Protein AF-A0A3B9IUC8-F1 (afdb_monomer_lite)

Foldseek 3Di:
DFFADDPDPVVRLVVSVVVLVPDDDPPDDDDNCVCVVVVD

Organism: NCBI:txid171437

Secondary structure (DSSP, 8-state):
------SSHHHHHHHHHHHHHT---TT----S-TTHHHH-

Sequence (40 aa):
AVTALGDGPSEAQSRAYAAVDAIDWPGGFCRRDIGWRAIG

Structure (mmCIF, N/CA/C/O backbone):
data_AF-A0A3B9IUC8-F1
#
_entry.id   AF-A0A3B9IUC8-F1
#
loop_
_atom_site.group_PDB
_atom_site.id
_atom_site.type_symbol
_atom_site.label_atom_id
_atom_site.label_alt_id
_atom_site.label_comp_id
_atom_site.label_asym_id
_atom_site.label_entity_id
_atom_site.label_seq_id
_atom_site.pdbx_PDB_ins_code
_atom_site.Cartn_x
_atom_site.Cartn_y
_atom_site.Cartn_z
_atom_site.occupancy
_atom_site.B_iso_or_equiv
_atom_site.auth_seq_id
_atom_site.auth_comp_id
_atom_site.auth_asym_id
_atom_site.auth_atom_id
_atom_site.pdbx_PDB_model_num
ATOM 1 N N . ALA A 1 1 ? 2.641 -7.490 9.959 1.00 85.94 1 ALA A N 1
ATOM 2 C CA . ALA A 1 1 ? 3.377 -6.806 8.874 1.00 85.94 1 ALA A CA 1
ATOM 3 C C . ALA A 1 1 ? 2.814 -7.284 7.540 1.00 85.94 1 ALA A C 1
ATOM 5 O O . ALA A 1 1 ? 2.438 -8.448 7.470 1.00 85.94 1 ALA A O 1
ATOM 6 N N . VAL A 1 2 ? 2.717 -6.414 6.529 1.00 97.00 2 VAL A N 1
ATOM 7 C CA . VAL A 1 2 ? 2.263 -6.774 5.171 1.00 97.00 2 VAL A CA 1
ATOM 8 C C . VAL A 1 2 ? 3.470 -6.779 4.236 1.00 97.00 2 VAL A C 1
ATOM 10 O O . VAL A 1 2 ? 4.301 -5.873 4.281 1.00 97.00 2 VAL A O 1
ATOM 13 N N . THR A 1 3 ? 3.590 -7.808 3.406 1.00 97.75 3 THR A N 1
ATOM 14 C CA . THR A 1 3 ? 4.616 -7.926 2.364 1.00 97.75 3 THR A CA 1
ATOM 15 C C . THR A 1 3 ? 3.978 -8.598 1.159 1.00 97.75 3 THR A C 1
ATOM 17 O O . THR 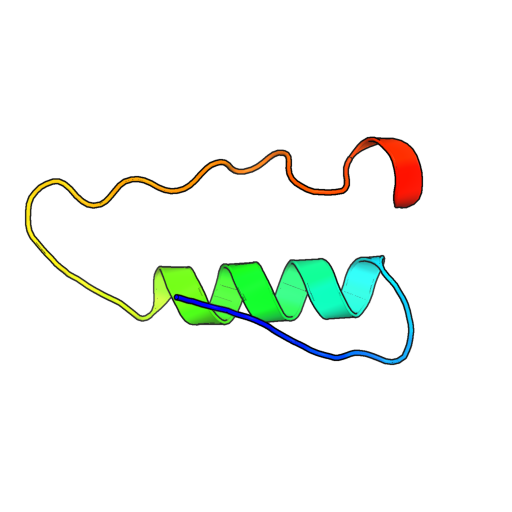A 1 3 ? 3.177 -9.515 1.328 1.00 97.75 3 THR A O 1
ATOM 20 N N . ALA A 1 4 ? 4.314 -8.142 -0.045 1.00 98.38 4 ALA A N 1
ATOM 21 C CA . ALA A 1 4 ? 3.811 -8.720 -1.281 1.00 98.38 4 ALA A CA 1
ATOM 22 C C . ALA A 1 4 ? 4.939 -8.890 -2.299 1.00 98.38 4 ALA A C 1
ATOM 24 O O . ALA A 1 4 ? 5.890 -8.111 -2.333 1.00 98.38 4 ALA A O 1
ATOM 25 N N . LEU A 1 5 ? 4.798 -9.920 -3.127 1.00 98.50 5 LEU A N 1
ATOM 26 C CA . LEU A 1 5 ? 5.628 -10.182 -4.297 1.00 98.50 5 LEU A CA 1
ATOM 27 C C . LEU A 1 5 ? 4.790 -9.930 -5.557 1.00 98.50 5 LEU A C 1
ATOM 29 O O . LEU A 1 5 ? 3.570 -10.127 -5.542 1.00 98.50 5 LEU A O 1
ATOM 33 N N . GLY A 1 6 ? 5.444 -9.530 -6.641 1.00 97.38 6 GLY A N 1
ATOM 34 C CA . GLY A 1 6 ? 4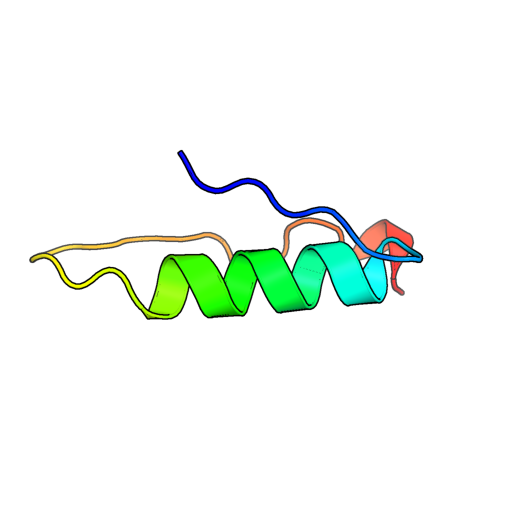.864 -9.344 -7.972 1.00 97.38 6 GLY A CA 1
ATOM 35 C C . GLY A 1 6 ? 5.965 -9.381 -9.028 1.00 97.38 6 GLY A C 1
ATOM 36 O O . GLY A 1 6 ? 7.146 -9.342 -8.678 1.00 97.38 6 GLY A O 1
ATOM 37 N N . ASP A 1 7 ? 5.583 -9.418 -10.299 1.00 97.88 7 ASP A N 1
ATOM 38 C CA . ASP A 1 7 ? 6.502 -9.502 -11.443 1.00 97.88 7 ASP A CA 1
ATOM 39 C C . ASP A 1 7 ? 7.312 -8.207 -11.650 1.00 97.88 7 ASP A C 1
ATOM 41 O O . ASP A 1 7 ? 8.245 -8.145 -12.449 1.00 97.88 7 ASP A O 1
ATOM 45 N N . GLY A 1 8 ? 6.997 -7.164 -10.881 1.00 97.31 8 GLY A N 1
ATOM 46 C CA . GLY A 1 8 ? 7.792 -5.952 -10.766 1.00 97.31 8 GLY A CA 1
ATOM 47 C C . GLY A 1 8 ? 7.363 -5.076 -9.582 1.00 97.31 8 GLY A C 1
ATOM 48 O O . GLY A 1 8 ? 6.370 -5.371 -8.907 1.00 97.31 8 GLY A O 1
ATOM 49 N N . PRO A 1 9 ? 8.080 -3.962 -9.331 1.00 97.12 9 PRO A N 1
ATOM 50 C CA . PRO A 1 9 ? 7.814 -3.074 -8.196 1.00 97.12 9 PRO A CA 1
ATOM 51 C C . PRO A 1 9 ? 6.390 -2.507 -8.163 1.00 97.12 9 PRO A C 1
ATOM 53 O O . PRO A 1 9 ? 5.799 -2.412 -7.090 1.00 97.12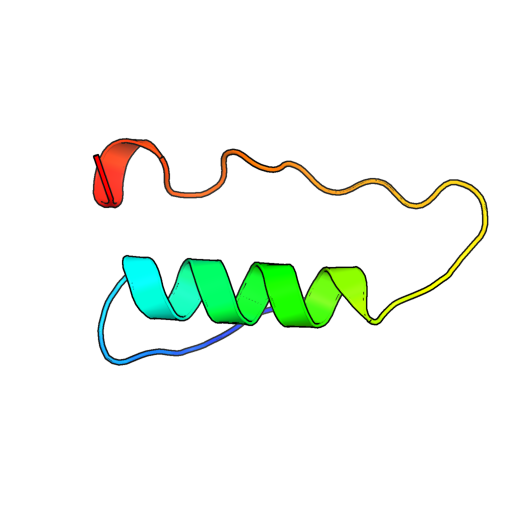 9 PRO A O 1
ATOM 56 N N . SER A 1 10 ? 5.824 -2.169 -9.328 1.00 97.50 10 SER A N 1
ATOM 57 C CA . SER A 1 10 ? 4.456 -1.639 -9.437 1.00 97.50 10 SER A CA 1
ATOM 58 C C . SER A 1 10 ? 3.410 -2.650 -8.961 1.00 97.50 10 SER A C 1
ATOM 60 O O . SER A 1 10 ? 2.548 -2.322 -8.144 1.00 97.50 10 SER A O 1
ATOM 62 N N . GLU A 1 11 ? 3.530 -3.908 -9.389 1.00 98.25 11 GLU A N 1
ATOM 63 C CA . GLU A 1 11 ? 2.602 -4.956 -8.974 1.00 98.25 11 GLU A CA 1
ATOM 64 C C . GLU A 1 11 ? 2.777 -5.314 -7.492 1.00 98.25 11 GLU A C 1
ATOM 66 O O . GLU A 1 11 ? 1.791 -5.438 -6.764 1.00 98.25 11 GLU A O 1
ATOM 71 N N . ALA A 1 12 ? 4.023 -5.422 -7.018 1.00 98.38 12 ALA A N 1
ATOM 72 C CA . ALA A 1 12 ? 4.304 -5.678 -5.609 1.00 98.38 12 ALA A CA 1
ATOM 73 C C . ALA A 1 12 ? 3.715 -4.578 -4.704 1.00 98.38 12 ALA A C 1
ATOM 75 O O . ALA A 1 12 ? 3.095 -4.886 -3.685 1.00 98.38 12 ALA A O 1
ATOM 76 N N . GLN A 1 13 ? 3.841 -3.303 -5.094 1.00 98.12 13 GLN A N 1
ATOM 77 C CA . GLN A 1 13 ? 3.245 -2.174 -4.373 1.00 98.12 13 GLN A CA 1
ATOM 78 C C . GLN A 1 13 ? 1.713 -2.267 -4.352 1.00 98.12 13 GLN A C 1
ATOM 80 O O . GLN A 1 13 ? 1.108 -2.161 -3.284 1.00 98.12 13 GLN A O 1
ATOM 85 N N . SER A 1 14 ? 1.086 -2.496 -5.510 1.00 97.88 14 SER A N 1
ATOM 86 C CA . SER A 1 14 ? -0.372 -2.606 -5.624 1.00 97.88 14 SER A CA 1
ATOM 87 C C . SER A 1 14 ? -0.927 -3.725 -4.735 1.00 97.88 14 SER A C 1
ATOM 89 O O . SER A 1 14 ? -1.842 -3.491 -3.943 1.00 97.88 14 SER A O 1
ATOM 91 N N . ARG A 1 15 ? -0.316 -4.916 -4.779 1.00 98.50 15 ARG A N 1
ATOM 92 C CA . ARG A 1 15 ? -0.703 -6.065 -3.946 1.00 98.50 15 ARG A CA 1
ATOM 93 C C . ARG A 1 15 ? -0.515 -5.788 -2.452 1.00 98.50 15 ARG A C 1
ATOM 95 O O . ARG A 1 15 ? -1.372 -6.163 -1.655 1.00 98.50 15 ARG A O 1
ATOM 102 N N . ALA A 1 16 ? 0.568 -5.112 -2.060 1.00 98.50 16 ALA A N 1
ATOM 103 C CA . ALA A 1 16 ? 0.797 -4.740 -0.663 1.00 98.50 16 ALA A CA 1
ATOM 104 C C . ALA A 1 16 ? -0.273 -3.763 -0.151 1.00 98.50 16 ALA A C 1
ATOM 106 O O . ALA A 1 16 ? -0.765 -3.925 0.968 1.00 98.50 16 ALA A O 1
ATOM 107 N N . TYR A 1 17 ? -0.666 -2.781 -0.969 1.00 98.00 17 TYR A N 1
ATOM 108 C CA . TYR A 1 17 ? -1.719 -1.838 -0.596 1.00 98.00 17 TYR A CA 1
ATOM 109 C C . TYR A 1 17 ? -3.111 -2.465 -0.574 1.00 98.00 17 TYR A C 1
ATOM 111 O O . TYR A 1 17 ? -3.861 -2.206 0.360 1.00 98.00 17 TYR A O 1
ATOM 119 N N . ALA A 1 18 ? -3.426 -3.363 -1.506 1.00 98.25 18 ALA A N 1
ATOM 120 C CA . ALA A 1 18 ? -4.670 -4.125 -1.444 1.00 98.25 18 ALA A CA 1
ATOM 121 C C . ALA A 1 18 ? -4.751 -4.984 -0.167 1.00 98.25 18 ALA A C 1
ATOM 123 O O . ALA A 1 18 ? -5.793 -5.046 0.480 1.00 98.25 18 ALA A O 1
ATOM 124 N N . ALA A 1 19 ? -3.640 -5.615 0.226 1.00 98.19 19 ALA A N 1
ATOM 125 C CA . ALA A 1 19 ? -3.592 -6.459 1.415 1.00 98.19 19 ALA A CA 1
ATOM 126 C C . ALA A 1 19 ? -3.731 -5.668 2.726 1.00 98.19 19 ALA A C 1
ATOM 128 O O . ALA A 1 19 ? -4.421 -6.133 3.629 1.00 98.19 19 ALA A O 1
ATOM 129 N N . VAL A 1 20 ? -3.103 -4.490 2.855 1.00 97.69 20 VAL A N 1
ATOM 130 C CA . VAL A 1 20 ? -3.264 -3.665 4.070 1.00 97.69 20 VAL A CA 1
ATOM 131 C C . VAL A 1 20 ? -4.661 -3.046 4.165 1.00 97.69 20 VAL A C 1
ATOM 133 O O . VAL A 1 20 ? -5.168 -2.901 5.271 1.00 97.69 20 VAL A O 1
ATOM 136 N N . ASP A 1 21 ? -5.309 -2.763 3.032 1.00 96.56 21 ASP A N 1
ATOM 137 C CA . ASP A 1 21 ? -6.664 -2.188 2.985 1.00 96.56 21 ASP A CA 1
ATOM 138 C C . ASP A 1 21 ? -7.752 -3.180 3.405 1.00 96.56 21 ASP A C 1
ATOM 140 O O . ASP A 1 21 ? -8.842 -2.775 3.798 1.00 96.56 21 ASP A O 1
ATOM 144 N N . ALA A 1 22 ? -7.449 -4.479 3.367 1.00 97.56 22 ALA A N 1
ATOM 145 C CA . ALA A 1 22 ? -8.333 -5.528 3.862 1.00 97.56 22 ALA A CA 1
ATOM 146 C C . ALA A 1 22 ? -8.277 -5.710 5.392 1.00 97.56 22 ALA A C 1
ATOM 148 O O . ALA A 1 22 ? -9.066 -6.476 5.944 1.00 97.56 22 ALA A O 1
ATOM 149 N N . ILE A 1 23 ? -7.336 -5.058 6.084 1.00 96.25 23 ILE A N 1
ATOM 150 C CA . ILE A 1 23 ? -7.184 -5.169 7.535 1.00 96.25 23 ILE A CA 1
ATOM 151 C C . ILE A 1 23 ? -7.920 -3.989 8.179 1.00 96.25 23 ILE A C 1
ATOM 153 O O . ILE A 1 23 ? -7.499 -2.845 8.034 1.00 96.25 23 ILE A O 1
ATOM 157 N N . ASP A 1 24 ? -8.995 -4.269 8.916 1.00 95.19 24 ASP A N 1
ATOM 158 C CA . ASP A 1 24 ? -9.776 -3.253 9.630 1.00 95.19 24 ASP A CA 1
ATOM 159 C C . ASP A 1 24 ? -9.472 -3.277 11.133 1.00 95.19 24 ASP A C 1
ATOM 161 O O . ASP A 1 24 ? -9.572 -4.317 11.791 1.00 95.19 24 ASP A O 1
ATOM 165 N N . TRP A 1 25 ? -9.065 -2.128 11.674 1.00 94.50 25 TRP A N 1
ATOM 166 C CA . TRP A 1 25 ? -8.926 -1.918 13.111 1.00 94.50 25 TRP A CA 1
ATOM 167 C C . TRP A 1 25 ? -8.993 -0.424 13.470 1.00 94.50 25 TRP A C 1
ATOM 169 O O . TRP A 1 25 ? -8.556 0.432 12.691 1.00 94.50 25 TRP A O 1
ATOM 179 N N . PRO A 1 26 ? -9.481 -0.077 14.677 1.00 97.19 26 PRO A N 1
ATOM 180 C CA . PRO A 1 26 ? -9.564 1.313 15.110 1.00 97.19 26 PRO A CA 1
ATOM 181 C C . PRO A 1 26 ? -8.198 2.012 15.107 1.00 97.19 26 PRO A C 1
ATOM 183 O O . PRO A 1 26 ? -7.246 1.549 15.737 1.00 97.19 26 PRO A O 1
ATOM 186 N N . GLY A 1 27 ? -8.115 3.156 14.423 1.00 95.19 27 GLY A N 1
ATOM 187 C CA . GLY A 1 27 ? -6.894 3.966 14.355 1.00 95.19 27 GLY A CA 1
ATOM 188 C C . GLY A 1 27 ? -5.813 3.425 13.413 1.00 95.19 27 GLY A C 1
ATOM 189 O O . GLY A 1 27 ? -4.647 3.794 13.560 1.00 95.19 27 GLY A O 1
ATOM 190 N N . GLY A 1 28 ? -6.167 2.550 12.466 1.00 93.94 28 GLY A N 1
ATOM 191 C CA . GLY A 1 28 ? -5.234 2.044 11.464 1.00 93.94 28 GLY A CA 1
ATOM 192 C C . GLY A 1 28 ? -4.563 3.144 10.638 1.00 93.94 28 GLY A C 1
ATOM 193 O O . GLY A 1 28 ? -5.196 4.106 10.206 1.00 93.94 28 GLY A O 1
ATOM 194 N N . PHE A 1 29 ? -3.255 2.994 10.418 1.00 95.12 29 PHE A N 1
ATOM 195 C CA . PHE A 1 29 ? -2.445 3.922 9.633 1.00 95.12 29 PHE A CA 1
ATOM 196 C C . PHE A 1 29 ? -1.456 3.167 8.741 1.00 95.12 29 PHE A C 1
ATOM 198 O O . PHE A 1 29 ? -0.762 2.249 9.182 1.00 95.12 29 PHE A O 1
ATOM 205 N N . CYS A 1 30 ? -1.359 3.599 7.484 1.00 96.06 30 CYS A N 1
ATOM 206 C CA . CYS A 1 30 ? -0.445 3.069 6.481 1.00 96.06 30 CYS A CA 1
ATOM 207 C C . CYS A 1 30 ? 0.032 4.208 5.565 1.00 96.06 30 CYS A C 1
ATOM 209 O O . CYS A 1 30 ? -0.772 4.975 5.036 1.00 96.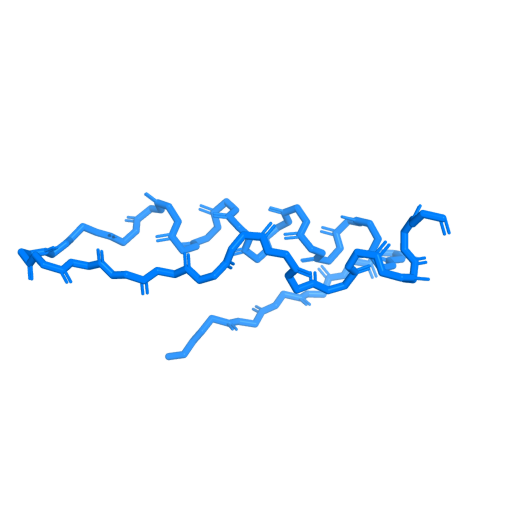06 30 CYS A O 1
ATOM 211 N N . ARG A 1 31 ? 1.349 4.308 5.341 1.00 97.19 31 ARG A N 1
ATOM 212 C CA . ARG A 1 31 ? 1.933 5.230 4.354 1.00 97.19 31 ARG A CA 1
ATOM 213 C C . ARG A 1 31 ? 1.572 4.816 2.928 1.00 97.19 31 ARG A C 1
ATOM 215 O O . ARG A 1 31 ? 1.782 3.664 2.563 1.00 97.19 31 ARG A O 1
ATOM 222 N N . ARG A 1 32 ? 1.146 5.767 2.092 1.00 96.00 32 ARG A N 1
ATOM 223 C CA . ARG A 1 32 ? 0.719 5.532 0.694 1.00 96.00 32 ARG A CA 1
ATOM 224 C C . ARG A 1 32 ? 1.765 5.865 -0.378 1.00 96.00 32 ARG A C 1
ATOM 226 O O . ARG A 1 32 ? 1.449 5.893 -1.558 1.00 96.00 32 ARG A O 1
ATOM 233 N N . ASP A 1 33 ? 3.004 6.119 0.026 1.00 96.50 33 ASP A N 1
ATOM 234 C CA . ASP A 1 33 ? 4.094 6.567 -0.847 1.00 96.50 33 ASP A CA 1
ATOM 235 C C . ASP A 1 33 ? 5.264 5.566 -0.941 1.00 96.50 33 ASP A C 1
ATOM 237 O O . ASP A 1 33 ? 6.313 5.870 -1.501 1.00 96.50 33 ASP A O 1
ATOM 241 N N . ILE A 1 34 ? 5.143 4.355 -0.400 1.00 97.38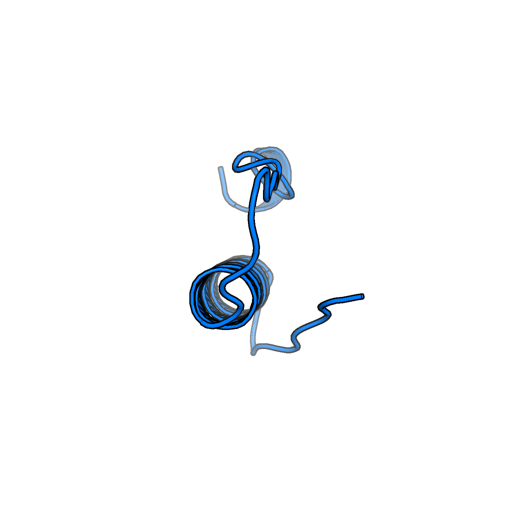 34 ILE A N 1
ATOM 242 C CA . ILE A 1 34 ? 6.241 3.381 -0.399 1.00 97.38 34 ILE A CA 1
ATOM 243 C C . ILE A 1 34 ? 6.524 2.919 -1.828 1.00 97.38 34 ILE A C 1
ATOM 245 O O . ILE A 1 34 ? 5.692 2.259 -2.432 1.00 97.38 34 ILE A O 1
ATOM 249 N N . GLY A 1 35 ? 7.704 3.238 -2.363 1.00 95.88 35 GLY A N 1
ATOM 250 C CA . GLY A 1 35 ? 8.108 2.864 -3.727 1.00 95.88 35 GLY A CA 1
ATOM 251 C C . GLY A 1 35 ? 7.887 3.943 -4.794 1.00 95.88 35 GLY A C 1
ATOM 252 O O . GLY A 1 35 ? 8.189 3.688 -5.956 1.00 95.88 35 GLY A O 1
ATOM 253 N N . TRP A 1 36 ? 7.444 5.156 -4.430 1.00 96.06 36 TRP A N 1
ATOM 254 C CA . TRP A 1 36 ? 7.130 6.226 -5.396 1.00 96.06 36 TRP A CA 1
ATOM 255 C C . TRP A 1 36 ? 8.277 6.581 -6.360 1.00 96.06 36 TRP A C 1
ATOM 257 O O . TRP A 1 36 ? 8.024 6.889 -7.516 1.00 96.06 36 TRP A O 1
ATOM 267 N N . ARG A 1 37 ? 9.540 6.490 -5.918 1.00 96.31 37 ARG A N 1
ATOM 268 C CA . ARG A 1 37 ? 10.727 6.752 -6.761 1.00 96.31 37 ARG A CA 1
ATOM 269 C C . ARG A 1 37 ? 11.108 5.611 -7.704 1.00 96.31 37 ARG A C 1
ATOM 271 O O . ARG A 1 37 ? 11.940 5.818 -8.571 1.00 96.31 37 ARG A O 1
ATOM 278 N N . ALA A 1 38 ? 10.608 4.403 -7.455 1.00 94.81 38 ALA A N 1
ATOM 279 C CA . ALA A 1 38 ? 10.932 3.219 -8.251 1.00 94.81 38 ALA A CA 1
ATOM 280 C C . ALA A 1 38 ? 9.863 2.922 -9.312 1.00 94.81 38 ALA A C 1
ATOM 282 O O . ALA A 1 38 ? 10.123 2.170 -10.245 1.00 94.81 38 ALA A O 1
ATOM 283 N N . ILE A 1 39 ? 8.654 3.458 -9.121 1.00 93.81 39 ILE A N 1
ATOM 284 C CA . ILE A 1 39 ? 7.511 3.301 -10.031 1.00 93.81 39 ILE A CA 1
ATOM 285 C C . ILE A 1 39 ? 7.307 4.560 -10.885 1.00 93.81 39 ILE A C 1
ATOM 287 O O . ILE A 1 39 ? 6.754 4.453 -11.977 1.00 93.81 39 ILE A O 1
ATOM 291 N N . GLY A 1 40 ? 7.731 5.726 -10.380 1.00 75.19 40 GLY A N 1
ATOM 292 C CA . GLY A 1 40 ? 7.789 6.982 -11.130 1.00 75.19 40 GLY A CA 1
ATOM 293 C C . GLY A 1 40 ? 8.963 7.055 -12.094 1.00 75.19 40 GLY A C 1
ATOM 294 O O . GLY A 1 40 ? 10.008 6.433 -11.797 1.00 75.19 40 GLY A O 1
#

Radius of gyration: 10.79 Å; chains: 1; bounding box: 21×17×27 Å

pLDDT: mean 96.08, std 3.97, range [75.19, 98.5]

InterPro domains:
  IPR011054 Rudiment single hybrid motif [SSF51246] (2-39)
  IPR020560 Phosphoribosylglycinamide synthetase, C-domain [PF02843] (1-37)
  IPR020560 Phosphoribosylglycinamide synthetase, C-domain [SM01210] (1-39)
  IPR037123 Phosphoribosylglycinamide synthetase, C-domain superfamily [G3DSA:3.90.600.10] (1-40)

=== Feature glossary ===
Annotated list of the representations used here:

Nearest PDB structures. The Foldseek neighbor list gives the closest experimentally determined structures in the PDB, ranked by structural alignment. TM-score near 1 means near-identical fold; near 0.3 means only rough topology match. This is how one finds what a novel AlphaFold prediction most resembles in the solved-structure universe.

Foldseek 3Di. Foldseek's 3Di representation compresses backbone geometry into a per-residue letter drawn from a learned twenty-state alphabet. It captures the tertiary interaction pattern around each residue — which residues are packed against it in space, regardless of where they are in sequence.

Radius of gyration, Cα contacts, bounding box. Radius of gyration (Rg) is the root-mean-square distance of Cα atoms from their centroid — a single number for overall size and compactness. A globular domain of N residues has Rg ≈ 2.2·N^0.38 Å; an extended or disordered chain has a much larger Rg. The Cα contact count is the number of residue pairs whose Cα atoms are within 8 Å and are more than four positions apart in sequence — a standard proxy for tertiary packing density. The bounding box is the smallest axis-aligned box enclosing all Cα atoms.

InterPro / GO / CATH / organism. The annotation block draws on four external resources. InterPro: which protein families and domains the sequence belongs to. GO: standardized terms for what the protein does, what process it participates in, and where in the cell it acts. CATH: which structural fold it has in the CATH hierarchy. Organism: the species of origin.

mmCIF coordinates. The mmCIF block holds the 3D Cartesian coordinates of each backbone atom (N, Cα, C, O) in ångströms. mmCIF is the PDB's canonical archive format — a tagged-loop text representation of the atomic model.

pLDDT. pLDDT is the predicted lDDT-Cα score: AlphaFold's confidence that the local environment of each residue (all inter-atomic distances within 15 Å) is correctly placed. It is a per-residue number between 0 and 100, with higher meaning more reliable.

Backbone torsions (φ/ψ). φ (phi) and ψ (psi) are the two rotatable backbone dihedrals per residue: φ is the C(i-1)–N–Cα–C torsion, ψ is the N–Cα–C–N(i+1) torsion, both in degrees on (−180°, 180°]. α-helical residues cluster near (−60°, −45°); β-strand residues near (−120°, +130°). A Ramachandran plot is simply a scatter of (φ, ψ) for every residue.

B-factor. For experimental (PDB) structures, the B-factor (temperature factor) quantifies the positional spread of each atom in the crystal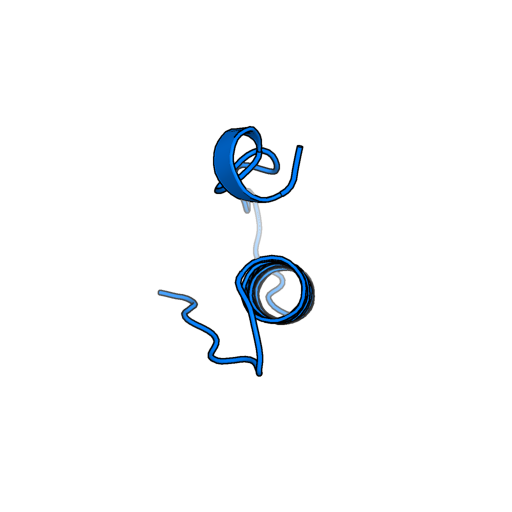 — a combination of thermal vibration and static disorder — in units of Å². High B-factors mark flexible loops or poorly resolved regions; low B-factors mark the rigid, well-ordered core.

Secondary structure (3-state, P-SEA). SS3 is a coarse helix/strand/coil call (letters a/b/c) made by the P-SEA algorithm from inter-Cα distances and dihedrals. It is less detailed than DSSP but needs only Cα positions.

Predicted aligned error. Predicted aligned error is AlphaFold's pairwise confidence. Unlike pLDDT (per-residue), PAE is per-residue-pair and captures whether two parts of the structure are correctly placed relative to each other. Units are ångströms of expected positional error.

Solvent-accessible surface area. Solvent-accessible surface area (SASA) is the area in Å² traced out by the centre of a 1.4 Å probe sphere (a water molecule) rolled over the protein's van der Waals surface (Shrake–Rupley / Lee–Richards construction). Buried residues have near-zero SASA; fully exposed residues can exceed 200 Å². The total SASA scales roughly with the number of surface residues.

Secondary structure (8-state, DSSP). The SS8 string is DSSP's per-residue secondary-structure call. α-helix (H) means an i→i+4 H-bond ladder; β-strand (E) means the residue participates in a β-sheet; 3₁₀ (G) and π (I) are tighter and wider helices; T/S are turns/bends; '-' is loop.

Rendered structure images. Structure images are PyMOL renders from six orthogonal camera directions. Cartoon representation draws helices as coils and strands as arrows; sticks shows the backbone as bonds; surface shows the solvent-excluded envelope. Rainbow coloring maps sequence position to hue (blue→red, N→C); chain coloring assigns a distinct color per polypeptide.

Sequence. The amino-acid sequence is the protein's primary structure: the linear order of residues from the N-terminus to the C-terminus, written in one-letter code. Everything else here — the 3D coordinates, the secondary structure, the domain annotations — is ultimately a consequence of this string.

Contact-map, Ramachandran, and PAE plots. Three diagnostic plots accompany the record. The Cα contact map visualizes the tertiary structure as a 2D adjacency matrix (8 Å cutoff, sequence-local contacts suppressed). The Ramachandran plot shows the distribution of backbone (φ, ψ) torsions, with points in the α and β basins reflecting secondary structure content. The PAE plot shows AlphaFold's inter-residue confidence as a color matrix.